Protein AF-A0A4R1G753-F1 (afdb_monomer)

Secondary structure (DSSP, 8-state):
-EEEEEEE-SSEEEEEEEETTEEEEEEEETTTTEEEEEEESS---HHHHHHHHHH-TT--HHHHHHHTEEEEEEEETTEEEEEBS-HHHHHHHHHHHT-

pLDDT: mean 94.96, std 3.46, range [74.38, 98.25]

Sequence (99 aa):
MKVLRKLEDDRYLIVEAEVDNRIFIYLKDKQQKTESLGIPEKRVDLDKMWEKHRTEKDFCLPCELLLLLEQKVITAENSVAELGLTLERLQEFKTILNR

Radius of gyration: 12.67 Å; Cα contacts (8 Å, |Δi|>4): 162; chains: 1; bounding box: 33×27×32 Å

Nearest PDB structures (foldseek):
  3n4x-assembly1_A  TM=4.484E-01  e=4.754E+00  Saccharomyces cerevisiae
  1dc9-assembly1_A  TM=5.215E-01  e=8.817E+00  Rattus norvegicus
  3rzy-assembly1_A  TM=4.807E-01  e=8.335E+00  Homo sapiens

Mean predicted aligned error: 2.79 Å

Structure (mmCIF, N/CA/C/O backbone):
data_AF-A0A4R1G753-F1
#
_entry.id   AF-A0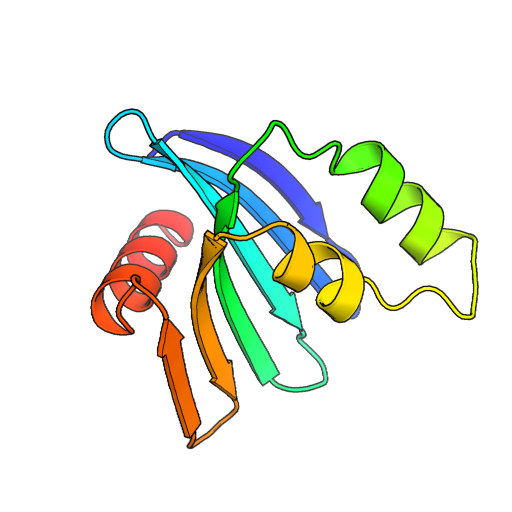A4R1G753-F1
#
loop_
_atom_site.group_PDB
_atom_site.id
_atom_site.type_symbol
_atom_site.label_atom_id
_atom_site.label_alt_id
_atom_site.label_comp_id
_atom_site.label_asym_id
_atom_site.label_entity_id
_atom_site.label_seq_id
_atom_site.pdbx_PDB_ins_code
_atom_site.Cartn_x
_atom_site.Cartn_y
_atom_site.Cartn_z
_atom_site.occupancy
_atom_site.B_iso_or_equiv
_atom_site.auth_seq_id
_atom_site.auth_comp_id
_atom_site.auth_asym_id
_atom_site.auth_atom_id
_atom_site.pdbx_PDB_model_num
ATOM 1 N N . MET A 1 1 ? -14.786 -4.399 2.233 1.00 89.00 1 MET A N 1
ATOM 2 C CA . MET A 1 1 ? -13.692 -3.859 1.402 1.00 89.00 1 MET A CA 1
ATOM 3 C C . MET A 1 1 ? -13.911 -4.285 -0.033 1.00 89.00 1 MET A C 1
ATOM 5 O O . MET A 1 1 ? -14.293 -5.428 -0.255 1.00 89.00 1 MET A O 1
ATOM 9 N N . LYS A 1 2 ? -13.645 -3.393 -0.985 1.00 94.69 2 LYS A N 1
ATOM 10 C CA . LYS A 1 2 ? -13.606 -3.703 -2.413 1.00 94.69 2 LYS A CA 1
ATOM 11 C C . LYS A 1 2 ? -12.216 -3.373 -2.942 1.00 94.69 2 LYS A C 1
ATOM 13 O O . LYS A 1 2 ? -11.840 -2.207 -2.958 1.00 94.69 2 LYS A O 1
ATOM 18 N N . VAL A 1 3 ? -11.456 -4.383 -3.363 1.00 96.38 3 VAL A N 1
ATOM 19 C CA . VAL A 1 3 ? -10.173 -4.153 -4.043 1.00 96.38 3 VAL A CA 1
ATOM 20 C C . VAL A 1 3 ? -10.472 -3.584 -5.425 1.00 96.38 3 VAL A C 1
ATOM 22 O O . VAL A 1 3 ? -11.179 -4.206 -6.216 1.00 96.38 3 VAL A O 1
ATOM 25 N N . LEU A 1 4 ? -9.970 -2.383 -5.689 1.00 95.94 4 LEU A N 1
ATOM 26 C CA . LEU A 1 4 ? -10.124 -1.697 -6.969 1.00 95.94 4 LEU A CA 1
ATOM 27 C C . LEU A 1 4 ? -8.961 -2.034 -7.896 1.00 95.94 4 LEU A C 1
ATOM 29 O O . LEU A 1 4 ? -9.158 -2.238 -9.093 1.00 95.94 4 LEU A O 1
ATOM 33 N N . ARG A 1 5 ? -7.755 -2.140 -7.328 1.00 96.12 5 ARG A N 1
ATOM 34 C CA . ARG A 1 5 ? -6.540 -2.436 -8.078 1.00 96.12 5 ARG A CA 1
ATOM 35 C C . ARG A 1 5 ? -5.500 -3.132 -7.212 1.00 96.12 5 ARG A C 1
ATOM 37 O O . ARG A 1 5 ? -5.371 -2.853 -6.024 1.00 96.12 5 ARG A O 1
ATOM 44 N N . LYS A 1 6 ? -4.742 -4.029 -7.840 1.00 97.25 6 LYS A N 1
ATOM 45 C CA . LYS A 1 6 ? -3.592 -4.714 -7.254 1.00 97.25 6 LYS A CA 1
ATOM 46 C C . LYS A 1 6 ? -2.465 -4.759 -8.281 1.00 97.25 6 LYS A C 1
ATOM 48 O O . LYS A 1 6 ? -2.685 -5.218 -9.399 1.00 97.25 6 LYS A O 1
ATOM 53 N N . LEU A 1 7 ? -1.289 -4.277 -7.900 1.00 97.38 7 LEU A N 1
ATOM 54 C CA . LEU A 1 7 ? -0.073 -4.270 -8.713 1.00 97.38 7 LEU A CA 1
ATOM 55 C C . LEU A 1 7 ? 1.040 -4.922 -7.900 1.00 97.38 7 LEU A C 1
ATOM 57 O O . LEU A 1 7 ? 1.170 -4.653 -6.707 1.00 97.38 7 LEU A O 1
ATOM 61 N N . GLU A 1 8 ? 1.802 -5.819 -8.513 1.00 97.69 8 GLU A N 1
ATOM 62 C CA . GLU A 1 8 ? 2.772 -6.634 -7.790 1.00 97.69 8 GLU A CA 1
ATOM 63 C C . GLU A 1 8 ? 3.959 -7.005 -8.684 1.00 97.69 8 GLU A C 1
ATOM 65 O O . GLU A 1 8 ? 3.777 -7.356 -9.850 1.00 97.69 8 GLU A O 1
ATOM 70 N N . ASP A 1 9 ? 5.164 -6.926 -8.124 1.00 96.38 9 ASP A N 1
ATOM 71 C CA . ASP A 1 9 ? 6.397 -7.479 -8.687 1.00 96.38 9 ASP A CA 1
ATOM 72 C C . ASP A 1 9 ? 7.211 -8.194 -7.586 1.00 96.38 9 ASP A C 1
ATOM 74 O O . ASP A 1 9 ? 6.701 -8.472 -6.491 1.00 96.38 9 ASP A O 1
ATOM 78 N N . ASP A 1 10 ? 8.475 -8.514 -7.863 1.00 95.56 10 ASP A N 1
ATOM 79 C CA . ASP A 1 10 ? 9.358 -9.215 -6.924 1.00 95.56 10 ASP A CA 1
ATOM 80 C C . ASP A 1 10 ? 9.636 -8.422 -5.636 1.00 95.56 10 ASP A C 1
ATOM 82 O O . ASP A 1 10 ? 9.933 -9.014 -4.594 1.00 95.56 10 ASP A O 1
ATOM 86 N N . ARG A 1 11 ? 9.522 -7.089 -5.671 1.00 95.81 11 ARG A N 1
ATOM 87 C CA . ARG A 1 11 ? 9.829 -6.203 -4.545 1.00 95.81 11 ARG A CA 1
ATOM 88 C C . ARG A 1 11 ? 8.585 -5.584 -3.924 1.00 95.81 11 ARG A C 1
ATOM 90 O O . ARG A 1 11 ? 8.475 -5.578 -2.702 1.00 95.81 11 ARG A O 1
ATOM 97 N N . TYR A 1 12 ? 7.660 -5.068 -4.717 1.00 97.69 12 TYR A N 1
ATOM 98 C CA . TYR A 1 12 ? 6.537 -4.270 -4.251 1.00 97.69 12 TYR A CA 1
ATOM 99 C C . TYR A 1 12 ? 5.195 -4.961 -4.465 1.00 97.69 12 TYR A C 1
ATOM 101 O O . TYR A 1 12 ? 4.971 -5.675 -5.440 1.00 97.69 12 TYR A O 1
ATOM 109 N N . LEU A 1 13 ? 4.278 -4.701 -3.539 1.00 97.44 13 LEU A N 1
ATOM 110 C CA . LEU A 1 13 ? 2.848 -4.937 -3.692 1.00 97.44 13 LEU A CA 1
ATOM 111 C C . LEU A 1 13 ? 2.124 -3.624 -3.392 1.00 97.44 13 LEU A C 1
ATOM 113 O O . LEU A 1 13 ? 2.285 -3.080 -2.302 1.00 97.44 13 LEU A O 1
ATOM 117 N N . ILE A 1 14 ? 1.313 -3.151 -4.335 1.00 97.88 14 ILE A N 1
ATOM 118 C CA . ILE A 1 14 ? 0.399 -2.022 -4.163 1.00 97.88 14 ILE A CA 1
ATOM 119 C C . ILE A 1 14 ? -1.033 -2.527 -4.269 1.00 97.88 14 ILE A C 1
ATOM 121 O O . ILE A 1 14 ? -1.377 -3.263 -5.195 1.00 97.88 14 ILE A O 1
ATOM 125 N N . VAL A 1 15 ? -1.881 -2.096 -3.342 1.00 97.69 15 VAL A N 1
ATOM 126 C CA . VAL A 1 15 ? -3.320 -2.345 -3.378 1.00 97.69 15 VAL A CA 1
ATOM 127 C C . VAL A 1 15 ? -4.062 -1.032 -3.200 1.00 97.69 1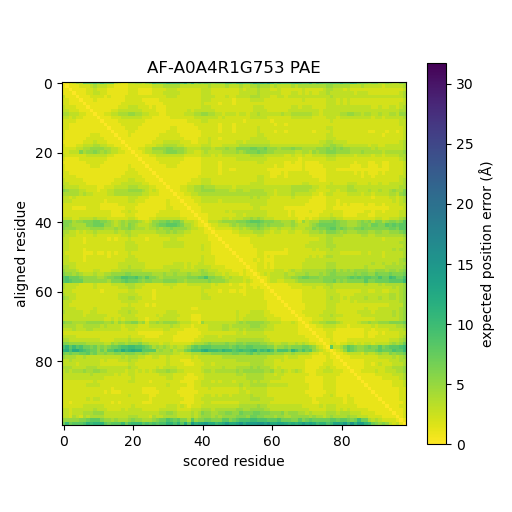5 VAL A C 1
ATOM 129 O O . VAL A 1 15 ? -3.873 -0.339 -2.207 1.00 97.69 15 VAL A O 1
ATOM 132 N N . GLU A 1 16 ? -4.943 -0.727 -4.143 1.00 97.62 16 GLU A N 1
ATOM 133 C CA . GLU A 1 16 ? -5.982 0.283 -3.979 1.00 97.62 16 GL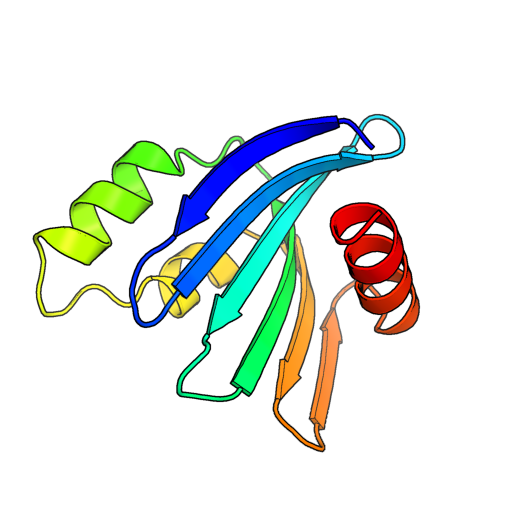U A CA 1
ATOM 134 C C . GLU A 1 16 ? -7.277 -0.425 -3.603 1.00 97.62 16 GLU A C 1
ATOM 136 O O . GLU A 1 16 ? -7.732 -1.334 -4.309 1.00 97.62 16 GLU A O 1
ATOM 141 N N . ALA A 1 17 ? -7.882 -0.021 -2.494 1.00 97.00 17 ALA A N 1
ATOM 142 C CA . ALA A 1 17 ? -9.140 -0.594 -2.057 1.00 97.00 17 ALA A CA 1
ATOM 143 C C . ALA A 1 17 ? -10.060 0.457 -1.447 1.00 97.00 17 ALA A C 1
ATOM 145 O O . ALA A 1 17 ? -9.625 1.393 -0.782 1.00 97.00 17 ALA A O 1
ATOM 146 N N . GLU A 1 18 ? -11.354 0.249 -1.638 1.00 96.00 18 GLU A N 1
ATOM 147 C CA . GLU A 1 18 ? -12.396 1.022 -0.987 1.00 96.00 18 GLU A CA 1
ATOM 148 C C . GLU A 1 18 ? -12.839 0.318 0.303 1.00 96.00 18 GLU A C 1
ATOM 150 O O . GLU A 1 18 ? -13.240 -0.857 0.299 1.00 96.00 18 GLU A O 1
ATOM 155 N N . VAL A 1 19 ? -12.758 1.038 1.421 1.00 94.06 19 VAL A N 1
ATOM 156 C CA . VAL A 1 19 ? -13.204 0.597 2.748 1.00 94.06 19 VAL A CA 1
ATOM 157 C C . VAL A 1 19 ? -13.966 1.753 3.383 1.00 94.06 19 VAL A C 1
ATOM 159 O O . VAL A 1 19 ? -13.449 2.863 3.441 1.00 94.06 19 VAL A O 1
ATOM 162 N N . ASP A 1 20 ? -15.196 1.511 3.835 1.00 91.56 20 ASP A N 1
ATOM 163 C CA . ASP A 1 20 ? -16.043 2.523 4.488 1.00 91.56 20 ASP A CA 1
ATOM 164 C C . ASP A 1 20 ? -16.200 3.817 3.658 1.00 91.56 20 ASP A C 1
ATOM 166 O O . ASP A 1 20 ? -16.059 4.926 4.172 1.00 91.56 20 ASP A O 1
ATOM 170 N N . ASN A 1 21 ? -16.452 3.671 2.348 1.00 92.06 21 ASN A N 1
ATOM 171 C CA . ASN A 1 21 ? -16.549 4.759 1.361 1.00 92.06 21 ASN A CA 1
ATOM 172 C C . ASN A 1 21 ? -15.294 5.650 1.265 1.00 92.06 21 ASN A C 1
ATOM 174 O O . ASN A 1 21 ? -15.371 6.799 0.825 1.00 92.06 21 ASN A O 1
ATOM 178 N N . ARG A 1 22 ? -14.128 5.146 1.683 1.00 93.75 22 ARG A N 1
ATOM 179 C CA . ARG A 1 22 ? -12.834 5.825 1.550 1.00 93.75 22 ARG A CA 1
ATOM 180 C C . ARG A 1 22 ? -11.875 4.979 0.730 1.00 93.75 22 ARG A C 1
ATOM 182 O O . ARG A 1 22 ? -11.829 3.758 0.879 1.00 93.75 22 ARG A O 1
ATOM 189 N N . ILE A 1 23 ? -11.088 5.646 -0.111 1.00 96.38 23 ILE A N 1
ATOM 190 C CA . ILE A 1 23 ? -9.994 5.010 -0.840 1.00 96.38 23 ILE A CA 1
ATOM 191 C C . ILE A 1 23 ? -8.786 4.894 0.079 1.00 96.38 23 ILE A C 1
ATOM 193 O O . ILE A 1 23 ? -8.331 5.877 0.660 1.00 96.38 23 ILE A O 1
ATOM 197 N N . PHE A 1 24 ? -8.268 3.679 0.171 1.00 97.44 24 PHE A N 1
ATOM 198 C CA . PHE A 1 24 ? -7.021 3.361 0.832 1.00 97.44 24 PHE A CA 1
ATOM 199 C C . PHE A 1 24 ? -6.018 2.853 -0.192 1.00 97.44 24 PHE A C 1
ATOM 201 O O . PHE A 1 24 ? -6.356 2.060 -1.075 1.00 97.44 24 PHE A O 1
ATOM 208 N N . ILE A 1 25 ? -4.772 3.277 -0.024 1.00 98.00 25 ILE A N 1
ATOM 209 C CA . ILE A 1 25 ? -3.629 2.753 -0.754 1.00 98.00 25 ILE A CA 1
ATOM 210 C C . ILE A 1 25 ? -2.726 2.051 0.249 1.00 98.00 25 ILE A C 1
ATOM 212 O O . ILE A 1 25 ? -2.219 2.656 1.194 1.00 98.00 25 ILE A O 1
ATOM 216 N N . TYR A 1 26 ? -2.539 0.759 0.029 1.00 98.12 26 TYR A N 1
ATOM 217 C CA . TYR A 1 26 ? -1.599 -0.074 0.752 1.00 98.12 26 TYR A CA 1
ATOM 218 C C . TYR A 1 26 ? -0.375 -0.335 -0.122 1.00 98.12 26 TYR A C 1
ATOM 220 O O . TYR A 1 26 ? -0.511 -0.673 -1.297 1.00 98.12 26 TYR A O 1
ATOM 228 N N . LEU A 1 27 ? 0.811 -0.203 0.462 1.00 98.06 27 LEU A N 1
ATOM 229 C CA . LEU A 1 27 ? 2.092 -0.523 -0.158 1.00 98.06 27 LEU A CA 1
ATOM 230 C C . LEU A 1 27 ? 2.873 -1.447 0.775 1.00 98.06 27 LEU A C 1
ATOM 232 O O . LEU A 1 27 ? 2.975 -1.185 1.971 1.00 98.06 27 LEU A O 1
ATOM 236 N N . LYS A 1 28 ? 3.474 -2.491 0.211 1.00 97.56 28 LYS A N 1
ATOM 237 C CA . LYS A 1 28 ? 4.417 -3.379 0.890 1.00 97.56 28 LYS A CA 1
ATOM 238 C C . LYS A 1 28 ? 5.716 -3.465 0.101 1.00 97.56 28 LYS A C 1
ATOM 240 O O . LYS A 1 28 ? 5.686 -3.869 -1.059 1.00 97.56 28 LYS A O 1
ATOM 245 N N . ASP A 1 29 ? 6.840 -3.147 0.740 1.00 96.75 29 ASP A N 1
ATOM 246 C CA . ASP A 1 29 ? 8.184 -3.484 0.258 1.00 96.75 29 ASP A CA 1
ATOM 247 C C . ASP A 1 29 ? 8.593 -4.829 0.876 1.00 96.75 29 ASP A C 1
ATOM 249 O O . ASP A 1 29 ? 8.869 -4.945 2.073 1.00 96.75 29 ASP A O 1
ATOM 253 N N . LYS A 1 30 ? 8.604 -5.876 0.049 1.00 95.69 30 LYS A N 1
ATOM 254 C CA . LYS A 1 30 ? 8.939 -7.251 0.435 1.00 95.69 30 LYS A CA 1
ATOM 255 C C . LYS A 1 30 ? 10.410 -7.396 0.827 1.00 95.69 30 LYS A C 1
ATOM 257 O O . LYS A 1 30 ? 10.719 -8.250 1.654 1.00 95.69 30 LYS A O 1
ATOM 262 N N . GLN A 1 31 ? 11.301 -6.585 0.253 1.00 94.81 31 GLN A N 1
ATOM 263 C CA . GLN A 1 31 ? 12.739 -6.661 0.512 1.00 94.81 31 GLN A CA 1
ATOM 264 C C . GLN A 1 31 ? 13.114 -5.918 1.793 1.00 94.81 31 GLN A C 1
ATOM 266 O O . GLN A 1 31 ? 13.860 -6.448 2.612 1.00 94.81 31 GLN A O 1
ATOM 271 N N . GLN A 1 32 ? 12.567 -4.717 1.990 1.00 92.88 32 GLN A N 1
ATOM 272 C CA . GLN A 1 32 ? 12.837 -3.911 3.187 1.00 92.88 32 GLN A CA 1
ATOM 273 C C . GLN A 1 32 ? 11.915 -4.242 4.367 1.00 92.88 32 GLN A C 1
ATOM 275 O O . GLN A 1 32 ? 12.086 -3.687 5.448 1.00 92.88 32 GLN A O 1
ATOM 280 N N . LYS A 1 33 ? 10.943 -5.145 4.169 1.00 94.62 33 LYS A N 1
ATOM 281 C CA . LYS A 1 33 ? 9.917 -5.514 5.157 1.00 94.62 33 LYS A CA 1
ATOM 282 C C . LYS A 1 33 ? 9.195 -4.290 5.726 1.00 94.62 33 LYS A C 1
ATOM 284 O O . LYS A 1 33 ? 8.918 -4.216 6.925 1.00 94.62 33 LYS A O 1
ATOM 289 N N . THR A 1 34 ? 8.901 -3.332 4.853 1.00 96.25 34 THR A N 1
ATOM 290 C CA . THR A 1 34 ? 8.120 -2.153 5.209 1.00 96.25 34 THR A CA 1
ATOM 291 C C . THR A 1 34 ? 6.722 -2.260 4.632 1.00 96.25 34 THR A C 1
ATOM 293 O O . THR A 1 34 ? 6.493 -2.855 3.576 1.00 96.25 34 THR A O 1
ATOM 296 N N . GLU A 1 35 ? 5.767 -1.696 5.355 1.00 97.12 35 GLU A N 1
ATOM 297 C CA . GLU A 1 35 ? 4.381 -1.611 4.923 1.00 97.12 35 GLU A CA 1
ATOM 298 C C . GLU A 1 35 ? 3.859 -0.216 5.228 1.00 97.12 35 GLU A C 1
ATOM 300 O O . GLU A 1 35 ? 4.238 0.401 6.222 1.00 97.12 35 GLU A O 1
ATOM 305 N N . SER A 1 36 ? 2.970 0.279 4.383 1.00 97.75 36 SER A N 1
ATOM 306 C CA . SER A 1 36 ? 2.244 1.507 4.649 1.00 97.75 36 SER A CA 1
ATOM 307 C C . SER A 1 36 ? 0.808 1.388 4.194 1.00 97.75 36 SER A C 1
ATOM 309 O O . SER A 1 36 ? 0.526 0.782 3.162 1.00 97.75 36 SER A O 1
ATOM 311 N N . LEU A 1 37 ? -0.084 2.023 4.938 1.00 98.25 37 LEU A N 1
ATOM 312 C CA . LEU A 1 37 ? -1.460 2.260 4.535 1.00 98.25 37 LEU A CA 1
A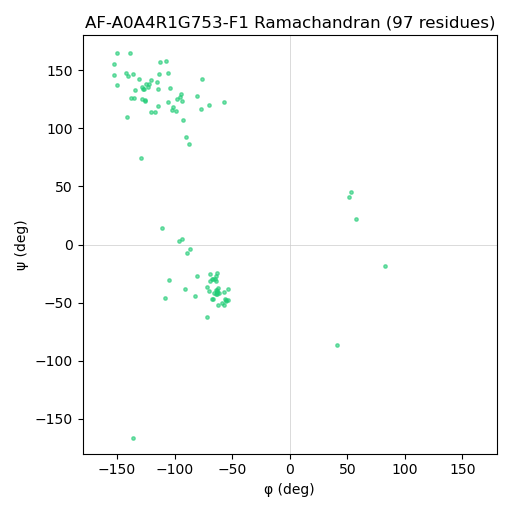TOM 313 C C . LEU A 1 37 ? -1.691 3.761 4.584 1.00 98.25 37 LEU A C 1
ATOM 315 O O . LEU A 1 37 ? -1.303 4.398 5.562 1.00 98.25 37 LEU A O 1
ATOM 319 N N . GLY A 1 38 ? -2.332 4.323 3.569 1.00 97.69 38 GLY A N 1
ATOM 320 C CA . GLY A 1 38 ? -2.707 5.727 3.594 1.00 97.69 38 GLY A CA 1
ATOM 321 C C . GLY A 1 38 ? -3.955 6.047 2.798 1.00 97.69 38 GLY A C 1
ATOM 322 O O . GLY A 1 38 ? -4.422 5.249 1.985 1.00 97.69 38 GLY A O 1
ATOM 323 N N . ILE A 1 39 ? -4.489 7.232 3.063 1.00 97.00 39 ILE A N 1
ATOM 324 C CA . ILE A 1 39 ? -5.598 7.835 2.333 1.00 97.00 39 ILE A CA 1
ATOM 325 C C . ILE A 1 39 ? -5.005 8.948 1.466 1.00 97.00 39 ILE A C 1
ATOM 327 O O . ILE A 1 39 ? -4.341 9.845 2.002 1.00 97.00 39 ILE A O 1
ATOM 331 N N . PRO A 1 40 ? -5.196 8.898 0.141 1.00 95.75 40 PRO A N 1
ATOM 332 C CA . PRO A 1 40 ? -4.693 9.940 -0.731 1.00 95.75 40 PRO A CA 1
ATOM 333 C C . PRO A 1 40 ? -5.568 11.198 -0.646 1.00 95.75 40 PRO A C 1
ATOM 335 O O . PRO A 1 40 ? -6.793 11.106 -0.579 1.00 95.75 40 PRO A O 1
ATOM 338 N N . GLU A 1 41 ? -4.947 12.379 -0.695 1.00 88.06 41 GLU A N 1
ATOM 339 C CA . GLU A 1 41 ? -5.670 13.667 -0.707 1.00 88.06 41 GLU A CA 1
ATOM 340 C C . GLU A 1 41 ? -6.425 13.875 -2.035 1.00 88.06 41 GLU A C 1
ATOM 342 O O . GLU A 1 41 ? -7.472 14.519 -2.112 1.00 88.06 41 GLU A O 1
ATOM 347 N N . LYS A 1 42 ? -5.869 13.326 -3.119 1.00 89.31 42 LYS A N 1
ATOM 348 C CA . LYS A 1 42 ? -6.360 13.456 -4.495 1.00 89.31 42 LYS A CA 1
ATOM 349 C C . LYS A 1 42 ? -6.257 12.115 -5.198 1.00 89.31 42 LYS A C 1
ATOM 351 O O . LYS A 1 42 ? -5.548 11.221 -4.754 1.00 89.31 42 LYS A O 1
ATOM 356 N N . 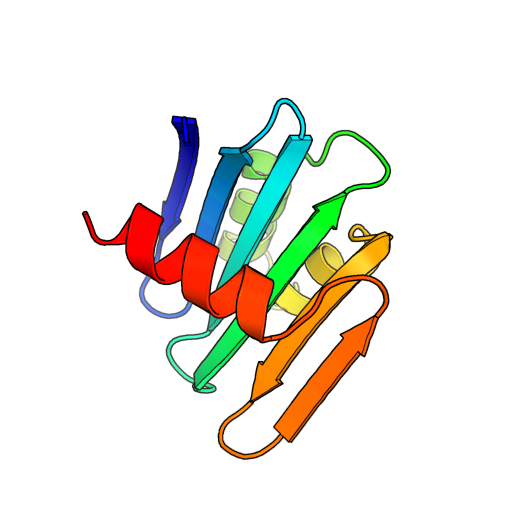ARG A 1 43 ? -6.933 11.973 -6.337 1.00 88.31 43 ARG A N 1
ATOM 357 C CA . ARG A 1 43 ? -6.836 10.753 -7.143 1.00 88.31 43 ARG A CA 1
ATOM 358 C C . ARG A 1 43 ? -5.375 10.480 -7.523 1.00 88.31 43 ARG A C 1
ATOM 360 O O . ARG A 1 43 ? -4.745 11.312 -8.172 1.00 88.31 43 ARG A O 1
ATOM 367 N N . VAL A 1 44 ? -4.875 9.306 -7.147 1.00 92.50 44 VAL A N 1
ATOM 368 C CA . VAL A 1 44 ? -3.537 8.826 -7.507 1.00 92.50 44 VAL A CA 1
ATOM 369 C C . VAL A 1 44 ? -3.648 7.954 -8.751 1.00 92.50 44 VAL A C 1
ATOM 371 O O . VAL A 1 44 ? -4.471 7.044 -8.812 1.00 92.50 44 VAL A O 1
ATOM 374 N N . ASP A 1 45 ? -2.822 8.229 -9.756 1.00 94.69 45 ASP A N 1
ATOM 375 C CA . ASP A 1 45 ? -2.704 7.375 -10.937 1.00 94.69 45 ASP A CA 1
ATOM 376 C C . ASP A 1 45 ? -1.661 6.281 -10.681 1.00 94.69 45 ASP A C 1
ATOM 378 O O . ASP A 1 45 ? -0.472 6.436 -10.973 1.00 94.69 45 ASP A O 1
ATOM 382 N N . LEU A 1 46 ? -2.116 5.181 -10.077 1.00 95.81 46 LEU A N 1
ATOM 383 C CA . LEU A 1 46 ? -1.242 4.061 -9.734 1.00 95.81 46 LEU A CA 1
ATOM 384 C C . LEU A 1 46 ? -0.651 3.365 -10.961 1.00 95.81 46 LEU A C 1
ATOM 386 O O . LEU A 1 46 ? 0.462 2.860 -10.858 1.00 95.81 46 LEU A O 1
ATOM 390 N N . ASP A 1 47 ? -1.338 3.361 -12.108 1.00 95.25 47 ASP A N 1
ATOM 391 C CA . ASP A 1 47 ? -0.795 2.752 -13.329 1.00 95.25 47 ASP A CA 1
ATOM 392 C C . ASP A 1 47 ? 0.414 3.543 -13.811 1.00 95.25 47 ASP A C 1
ATOM 394 O O . ASP A 1 47 ? 1.469 2.967 -14.070 1.00 95.25 47 ASP A O 1
ATOM 398 N N . LYS A 1 48 ? 0.290 4.873 -13.852 1.00 95.44 48 LYS A N 1
ATOM 399 C CA . LYS A 1 48 ? 1.392 5.748 -14.245 1.00 95.44 48 LYS A CA 1
ATOM 400 C C . LYS A 1 48 ? 2.571 5.653 -13.279 1.00 95.44 48 LYS A C 1
ATOM 402 O O . LYS A 1 48 ? 3.717 5.607 -13.717 1.00 95.44 48 LYS A O 1
ATOM 407 N N . MET A 1 49 ? 2.317 5.621 -11.969 1.00 95.50 49 MET A N 1
ATOM 408 C CA . MET A 1 49 ? 3.390 5.448 -10.977 1.00 95.50 49 MET A CA 1
ATOM 409 C C . MET A 1 49 ? 4.080 4.089 -11.115 1.00 95.50 49 MET A C 1
ATOM 411 O O . MET A 1 49 ? 5.300 3.996 -10.990 1.00 95.50 49 MET A O 1
ATOM 415 N N . TRP A 1 50 ? 3.306 3.044 -11.397 1.00 96.81 50 TRP A N 1
ATOM 416 C CA . TRP A 1 50 ? 3.823 1.696 -11.584 1.00 96.81 50 TRP A CA 1
ATOM 417 C C . TRP A 1 50 ? 4.627 1.546 -12.872 1.00 96.81 50 TRP A C 1
ATOM 419 O O . TRP A 1 50 ? 5.671 0.900 -12.875 1.00 96.81 50 TRP A O 1
ATOM 429 N N . GLU A 1 51 ? 4.176 2.165 -13.961 1.00 96.94 51 GLU A N 1
ATOM 430 C CA . GLU A 1 51 ? 4.923 2.222 -15.214 1.00 96.94 51 GLU A CA 1
ATOM 431 C C . GLU A 1 51 ? 6.282 2.890 -14.996 1.00 96.94 51 GLU A C 1
ATOM 433 O O . GLU A 1 51 ? 7.304 2.275 -15.297 1.00 96.94 51 GLU A O 1
ATOM 438 N N . LYS A 1 52 ? 6.303 4.073 -14.364 1.00 96.44 52 LYS A N 1
ATOM 439 C CA . LYS A 1 52 ? 7.548 4.777 -14.024 1.00 96.44 52 LYS A CA 1
ATOM 440 C C . LYS A 1 52 ? 8.498 3.919 -13.202 1.00 96.44 52 LYS A C 1
ATOM 442 O O . LYS A 1 52 ? 9.658 3.796 -13.569 1.00 96.44 52 LYS A O 1
ATOM 447 N N . HIS A 1 53 ? 8.001 3.278 -12.144 1.00 95.25 53 HIS A N 1
ATOM 448 C CA . HIS A 1 53 ? 8.777 2.336 -11.325 1.00 95.25 53 HIS A CA 1
ATOM 449 C C . HIS A 1 53 ? 9.441 1.228 -12.154 1.00 95.25 53 HIS A C 1
ATOM 451 O O . HIS A 1 53 ? 10.578 0.848 -11.894 1.00 95.25 53 HIS A O 1
ATOM 457 N N . ARG A 1 54 ? 8.761 0.723 -13.187 1.00 94.69 54 ARG A N 1
ATOM 458 C CA . ARG A 1 54 ? 9.297 -0.347 -14.039 1.00 94.69 54 ARG A CA 1
ATOM 459 C C . ARG A 1 54 ? 10.281 0.139 -15.100 1.00 94.69 54 ARG A C 1
ATOM 461 O O . ARG A 1 54 ? 11.104 -0.657 -15.550 1.00 94.69 54 ARG A O 1
ATOM 468 N N . THR A 1 55 ? 10.175 1.389 -15.545 1.00 96.19 55 THR A N 1
ATOM 469 C CA . THR A 1 55 ? 10.961 1.914 -16.674 1.00 96.19 55 THR A CA 1
ATOM 470 C C . THR A 1 55 ? 12.100 2.841 -16.258 1.00 96.19 55 THR A C 1
ATOM 472 O O . THR A 1 55 ? 13.121 2.899 -16.941 1.00 96.19 55 THR A O 1
ATOM 475 N N . GLU A 1 56 ? 11.947 3.574 -15.157 1.00 95.38 56 GLU A N 1
ATOM 476 C CA . GLU A 1 56 ? 12.887 4.587 -14.677 1.00 95.38 56 GLU A CA 1
ATOM 477 C C . GLU A 1 56 ? 13.714 4.031 -13.508 1.00 95.38 56 GLU A C 1
ATOM 479 O O . GLU A 1 56 ? 13.189 3.747 -12.435 1.00 95.38 56 GLU A O 1
ATOM 484 N N . LYS A 1 57 ? 15.033 3.893 -13.693 1.00 89.44 57 LYS A N 1
ATOM 485 C CA . LYS A 1 57 ? 15.926 3.279 -12.688 1.00 89.44 57 LYS A CA 1
ATOM 486 C C . LYS A 1 57 ? 16.013 4.053 -11.371 1.00 89.44 57 LYS A C 1
ATOM 488 O O . LYS A 1 57 ? 16.216 3.439 -10.329 1.00 89.44 57 LYS A O 1
ATOM 493 N N . ASP A 1 58 ? 15.870 5.374 -11.434 1.00 92.75 58 ASP A N 1
ATOM 494 C CA . ASP A 1 58 ? 16.030 6.268 -10.283 1.00 92.75 58 ASP A CA 1
ATOM 495 C C . ASP A 1 58 ? 14.689 6.615 -9.612 1.00 92.75 58 ASP A C 1
ATOM 497 O O . ASP A 1 58 ? 14.642 7.402 -8.667 1.00 92.75 58 ASP A O 1
ATOM 501 N N . PHE A 1 59 ? 13.580 6.037 -10.083 1.00 94.06 59 PHE A N 1
ATOM 502 C CA . PHE A 1 59 ? 12.260 6.312 -9.531 1.00 94.06 59 PHE A CA 1
ATOM 503 C C . PHE A 1 59 ? 12.049 5.573 -8.203 1.00 94.06 59 PHE A C 1
ATOM 505 O O . PHE A 1 59 ? 12.000 4.344 -8.147 1.00 94.06 59 PHE A O 1
ATOM 512 N N . CYS A 1 60 ? 11.868 6.325 -7.115 1.00 94.00 60 CYS A N 1
ATOM 513 C CA . CYS A 1 60 ? 11.532 5.760 -5.810 1.00 94.00 60 CYS A CA 1
ATOM 514 C C . CYS A 1 60 ? 10.010 5.669 -5.628 1.00 94.00 60 CYS A C 1
ATOM 516 O O . CYS A 1 60 ? 9.377 6.594 -5.115 1.00 94.00 60 CYS A O 1
ATOM 518 N N . LEU A 1 61 ? 9.428 4.521 -5.978 1.00 95.06 61 LEU A N 1
ATOM 519 C CA . LEU A 1 61 ? 7.990 4.275 -5.840 1.00 95.06 61 LEU A CA 1
ATOM 520 C C . LEU A 1 61 ? 7.439 4.538 -4.421 1.00 95.06 61 LEU A C 1
ATOM 522 O O . LEU A 1 61 ? 6.443 5.257 -4.316 1.00 95.06 61 LEU A O 1
ATOM 526 N N . PRO A 1 62 ? 8.058 4.046 -3.325 1.00 94.88 62 PRO A N 1
ATOM 527 C CA . PRO A 1 62 ? 7.586 4.366 -1.979 1.00 94.88 62 PRO A CA 1
ATOM 528 C C . PRO A 1 62 ? 7.639 5.861 -1.665 1.00 94.88 62 PRO A C 1
ATOM 530 O O . PRO A 1 62 ? 6.702 6.385 -1.074 1.00 94.88 62 PRO A O 1
ATOM 533 N N . CYS A 1 63 ? 8.709 6.552 -2.069 1.00 93.75 63 CYS A N 1
ATOM 534 C CA . CYS A 1 63 ? 8.898 7.970 -1.777 1.00 93.75 63 CYS A CA 1
ATOM 535 C C . CYS A 1 63 ? 7.783 8.805 -2.414 1.00 93.75 63 CYS A C 1
ATOM 537 O O . CYS A 1 63 ? 7.097 9.555 -1.725 1.00 93.75 63 CYS A O 1
ATOM 539 N N . GLU A 1 64 ? 7.567 8.615 -3.716 1.00 95.00 64 GLU A N 1
ATOM 540 C CA . GLU A 1 64 ? 6.547 9.337 -4.477 1.00 95.00 64 GLU A CA 1
ATOM 541 C C . GLU A 1 64 ? 5.142 9.026 -3.960 1.00 95.00 64 GLU A C 1
ATOM 543 O O . GLU A 1 64 ? 4.316 9.925 -3.819 1.00 95.00 64 GLU A O 1
ATOM 548 N N . LEU A 1 65 ? 4.864 7.762 -3.621 1.00 94.94 65 LEU A N 1
ATOM 549 C CA . LEU A 1 65 ? 3.543 7.374 -3.139 1.00 94.94 65 LEU A CA 1
ATOM 550 C C . LEU A 1 65 ? 3.243 7.978 -1.769 1.00 94.94 65 LEU A C 1
ATOM 552 O O . LEU A 1 65 ? 2.180 8.560 -1.584 1.00 94.94 65 LEU A O 1
ATOM 556 N N . LEU A 1 66 ? 4.179 7.889 -0.822 1.00 94.19 66 LEU A N 1
ATOM 557 C CA . LEU A 1 66 ? 3.989 8.380 0.546 1.00 94.19 66 LEU A CA 1
ATOM 558 C C . LEU A 1 66 ? 3.788 9.901 0.621 1.00 94.19 66 LEU A C 1
ATOM 560 O O . LEU A 1 66 ? 3.129 10.370 1.553 1.00 94.19 66 LEU A O 1
ATOM 564 N N . LEU A 1 67 ? 4.321 10.657 -0.345 1.00 93.94 67 LEU A N 1
ATOM 565 C CA . LEU A 1 67 ? 4.101 12.102 -0.473 1.00 93.94 67 LEU A CA 1
ATOM 566 C C . LEU A 1 67 ? 2.665 12.454 -0.885 1.00 93.94 67 LEU A C 1
ATOM 568 O O . LEU A 1 67 ? 2.195 13.541 -0.564 1.00 93.94 67 LEU A O 1
ATOM 572 N N . LEU A 1 68 ? 1.961 11.544 -1.563 1.00 94.88 68 LEU A N 1
ATOM 573 C CA . LEU A 1 68 ? 0.577 11.739 -2.012 1.00 94.88 68 LEU A CA 1
ATOM 574 C C . LEU A 1 68 ? -0.467 11.298 -0.972 1.00 94.88 68 LEU A C 1
ATOM 576 O O . LEU A 1 68 ? -1.666 11.508 -1.172 1.00 94.88 68 LEU A O 1
ATOM 580 N N . LEU A 1 69 ? -0.029 10.673 0.125 1.00 95.00 69 LEU A N 1
ATOM 581 C CA . LEU A 1 69 ? -0.889 10.199 1.209 1.00 95.00 69 LEU A CA 1
ATOM 582 C C . LEU A 1 69 ? -0.879 11.216 2.351 1.00 95.00 69 LEU A C 1
ATOM 584 O O . LEU A 1 69 ? 0.150 11.413 3.003 1.00 95.00 69 LEU A O 1
ATOM 588 N N . GLU A 1 70 ? -2.030 11.830 2.613 1.00 91.50 70 GLU A N 1
ATOM 589 C CA . GLU A 1 70 ? -2.188 12.818 3.683 1.00 91.50 70 GLU A CA 1
ATOM 590 C C . GLU A 1 70 ? -2.143 12.112 5.041 1.00 91.50 70 GLU A C 1
ATOM 592 O O . GLU A 1 70 ? -1.208 12.297 5.825 1.00 91.50 70 GLU A O 1
ATOM 597 N N . GLN A 1 71 ? -3.107 11.216 5.264 1.00 95.88 71 GLN A N 1
ATOM 598 C CA . GLN A 1 71 ? -3.155 10.357 6.440 1.00 95.88 71 GLN A CA 1
ATOM 599 C C . GLN A 1 71 ? -2.525 9.013 6.107 1.00 95.88 71 GLN A C 1
ATOM 601 O O . GLN A 1 71 ? -2.909 8.369 5.130 1.00 95.88 71 GLN A O 1
ATOM 606 N N . LYS A 1 72 ? -1.562 8.577 6.912 1.00 97.56 72 LYS A N 1
ATOM 607 C CA . LYS A 1 72 ? -0.826 7.338 6.688 1.00 97.56 72 LYS A CA 1
ATOM 608 C C . LYS A 1 72 ? -0.296 6.733 7.975 1.00 97.56 72 LYS A C 1
ATOM 610 O O . LYS A 1 72 ? -0.060 7.419 8.961 1.00 97.56 72 LYS A O 1
ATOM 615 N N . VAL A 1 73 ? -0.081 5.432 7.928 1.00 98.25 73 VAL A N 1
ATOM 616 C CA . VAL A 1 73 ? 0.714 4.685 8.893 1.00 98.25 73 VAL A CA 1
ATOM 617 C C . VAL A 1 73 ? 1.788 3.940 8.123 1.00 98.25 73 VAL A C 1
ATOM 619 O O . VAL A 1 73 ? 1.519 3.407 7.045 1.00 98.25 73 VAL A O 1
ATOM 622 N N . ILE A 1 74 ? 3.005 3.934 8.653 1.00 97.62 74 ILE A N 1
ATOM 623 C CA . ILE A 1 74 ? 4.154 3.244 8.071 1.00 97.62 74 ILE A CA 1
ATOM 624 C C . ILE A 1 74 ? 4.755 2.352 9.151 1.00 97.62 74 ILE A C 1
ATOM 626 O O . ILE A 1 74 ? 4.958 2.792 10.282 1.00 97.62 74 ILE A O 1
ATOM 630 N N . THR A 1 75 ? 5.062 1.110 8.801 1.00 97.31 75 THR A N 1
ATOM 631 C CA . THR A 1 75 ? 5.722 0.145 9.679 1.00 97.31 75 THR A CA 1
ATOM 632 C C . THR A 1 75 ? 7.008 -0.348 9.042 1.00 97.31 75 THR A C 1
ATOM 634 O O . THR A 1 75 ? 7.021 -0.668 7.852 1.00 97.31 75 THR A O 1
ATOM 637 N N . ALA A 1 76 ? 8.063 -0.468 9.840 1.00 95.19 76 ALA A N 1
ATOM 638 C CA . ALA A 1 76 ? 9.340 -1.054 9.454 1.00 95.19 76 ALA A CA 1
ATOM 639 C C . ALA A 1 76 ? 9.881 -1.878 10.628 1.00 95.19 76 ALA A C 1
ATOM 641 O O . ALA A 1 76 ? 10.257 -1.299 11.641 1.00 95.19 76 ALA A O 1
ATOM 642 N N . GLU A 1 77 ? 9.892 -3.208 10.499 1.00 87.00 77 GLU A N 1
ATOM 643 C CA . GLU A 1 77 ? 10.303 -4.186 11.527 1.00 87.00 77 GLU A CA 1
ATOM 644 C C . GLU A 1 77 ? 9.819 -3.871 12.96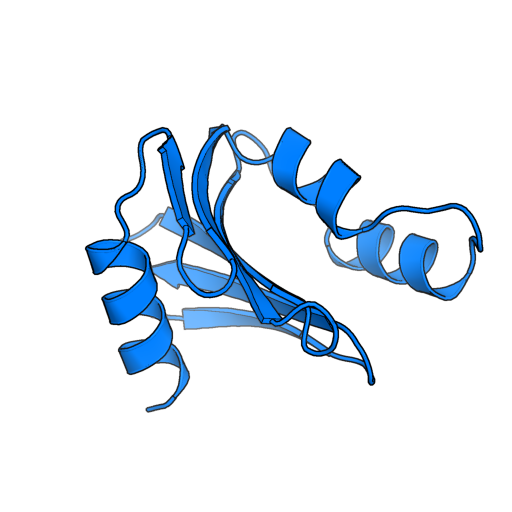3 1.00 87.00 77 GLU A C 1
ATOM 646 O O . GLU A 1 77 ? 8.769 -4.360 13.368 1.00 87.00 77 GLU A O 1
ATOM 651 N N . ASN A 1 78 ? 10.562 -3.057 13.723 1.00 88.38 78 ASN A N 1
ATOM 652 C CA . ASN A 1 78 ? 10.285 -2.697 15.121 1.00 88.38 78 ASN A CA 1
ATOM 653 C C . ASN A 1 78 ? 9.869 -1.226 15.313 1.00 88.38 78 ASN A C 1
ATOM 655 O O . ASN A 1 78 ? 9.936 -0.694 16.419 1.00 88.38 78 ASN A O 1
ATOM 659 N N . SER A 1 79 ? 9.520 -0.522 14.240 1.00 94.25 79 SER A N 1
ATOM 660 C CA . SER A 1 79 ? 9.187 0.902 14.259 1.00 94.25 79 SER A CA 1
ATOM 661 C C . SER A 1 79 ? 7.882 1.173 13.529 1.00 94.25 79 SER A C 1
ATOM 663 O O . SER A 1 79 ? 7.583 0.568 12.498 1.00 94.25 79 SER A O 1
ATOM 665 N N . VAL A 1 80 ? 7.114 2.109 14.079 1.00 97.19 80 VAL A N 1
ATOM 666 C CA . VAL A 1 80 ? 5.825 2.536 13.543 1.00 97.19 80 VAL A CA 1
ATOM 667 C C . VAL A 1 80 ? 5.779 4.056 13.554 1.00 97.19 80 VAL A C 1
ATOM 669 O O . VAL A 1 80 ? 6.116 4.682 14.557 1.00 97.19 80 VAL A O 1
ATOM 672 N N . ALA A 1 81 ? 5.357 4.638 12.438 1.00 96.94 81 ALA A N 1
ATOM 673 C CA . ALA A 1 81 ? 5.049 6.053 12.321 1.00 96.94 81 ALA A CA 1
ATOM 674 C C . ALA A 1 81 ? 3.566 6.206 11.975 1.00 96.94 81 ALA A C 1
ATOM 676 O O . ALA A 1 81 ? 3.133 5.808 10.893 1.00 96.94 81 ALA A O 1
ATOM 677 N N . GLU A 1 82 ? 2.799 6.776 12.901 1.00 97.94 82 GLU A N 1
ATOM 678 C CA . GLU A 1 82 ? 1.372 7.062 12.748 1.00 97.94 82 GLU A CA 1
ATOM 679 C C . GLU A 1 82 ? 1.179 8.547 12.435 1.00 97.94 82 GLU A C 1
ATOM 681 O O . GLU A 1 82 ? 1.557 9.422 13.212 1.00 97.94 82 GLU A O 1
ATOM 686 N N . LEU A 1 83 ? 0.607 8.841 11.271 1.00 96.19 83 LEU A N 1
ATOM 687 C CA . LEU A 1 83 ? 0.349 10.190 10.773 1.00 96.19 83 LEU A CA 1
ATOM 688 C C . LEU A 1 83 ? -1.118 10.267 10.348 1.00 96.19 83 LEU A C 1
ATOM 690 O O . LEU A 1 83 ? -1.440 10.195 9.168 1.00 96.19 83 LEU A O 1
ATOM 694 N N . GLY A 1 84 ? -2.032 10.336 11.313 1.00 96.00 84 GLY A N 1
ATOM 695 C CA . GLY A 1 84 ? -3.481 10.380 11.067 1.00 96.00 84 GLY A CA 1
ATOM 696 C C . GLY A 1 84 ? -4.146 9.017 10.828 1.00 96.00 84 GLY A C 1
ATOM 697 O O . GLY A 1 84 ? -5.348 8.900 11.038 1.00 96.00 84 GLY A O 1
ATOM 698 N N . LEU A 1 85 ? -3.385 7.972 10.478 1.00 97.00 85 LEU A N 1
ATOM 699 C CA . LEU A 1 85 ? -3.830 6.574 10.561 1.00 97.00 85 LEU A CA 1
ATOM 700 C C . LEU A 1 85 ? -3.043 5.814 11.628 1.00 97.00 85 LEU A C 1
ATOM 702 O O . LEU A 1 85 ? -1.911 6.178 11.943 1.00 97.00 85 LEU A O 1
ATOM 706 N N . THR A 1 86 ? -3.638 4.734 12.133 1.00 97.69 86 THR A N 1
ATOM 707 C CA . THR A 1 86 ? -3.087 3.906 13.211 1.00 97.69 86 THR A CA 1
ATOM 708 C C . THR A 1 86 ? -2.586 2.554 12.709 1.00 97.69 86 THR A C 1
ATOM 710 O O . THR A 1 86 ? -3.033 2.036 11.680 1.00 97.69 86 THR A O 1
ATOM 713 N N . LEU A 1 87 ? -1.687 1.938 13.476 1.00 97.31 87 LEU A N 1
ATOM 714 C CA . LEU A 1 87 ? -1.223 0.568 13.274 1.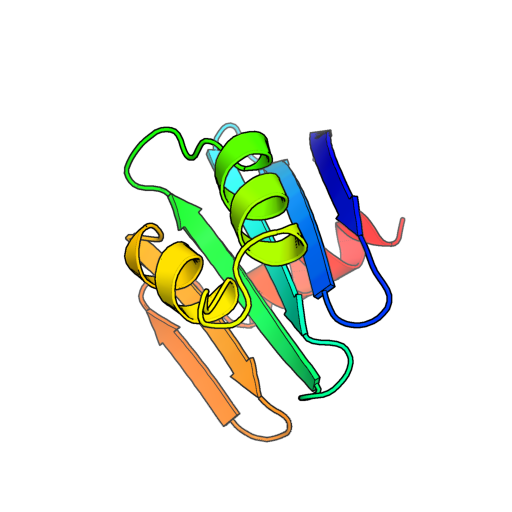00 97.31 87 LEU A CA 1
ATOM 715 C C . LEU A 1 87 ? -2.384 -0.426 13.277 1.00 97.31 87 LEU A C 1
ATOM 717 O O . LEU A 1 87 ? -2.415 -1.334 12.447 1.00 97.31 87 LEU A O 1
ATOM 721 N N . GLU A 1 88 ? -3.342 -0.234 14.182 1.00 97.31 88 GLU A N 1
ATOM 722 C CA . GLU A 1 88 ? -4.561 -1.038 14.262 1.00 97.31 88 GLU A CA 1
ATOM 723 C C . GLU A 1 88 ? -5.297 -1.034 12.918 1.00 97.31 88 GLU A C 1
ATOM 725 O O . GLU A 1 88 ? -5.585 -2.098 12.370 1.00 97.31 88 GLU A O 1
ATOM 730 N N . ARG A 1 89 ? -5.480 0.142 12.301 1.00 96.69 89 ARG A N 1
ATOM 731 C CA . ARG A 1 89 ? -6.147 0.245 10.997 1.00 96.69 89 ARG A CA 1
ATOM 732 C C . ARG A 1 89 ? -5.393 -0.489 9.886 1.00 96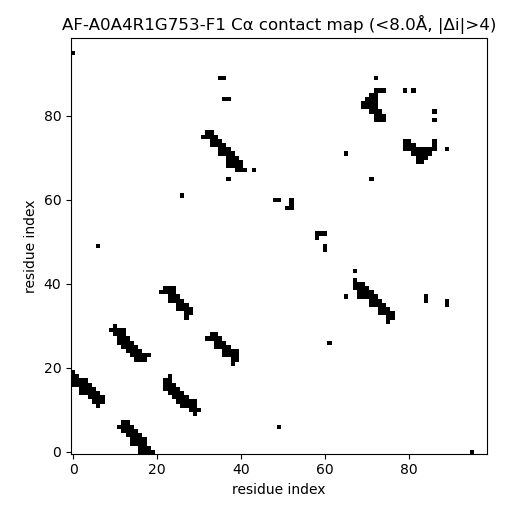.69 89 ARG A C 1
ATOM 734 O O . ARG A 1 89 ? -6.018 -1.104 9.021 1.00 96.69 89 ARG A O 1
ATOM 741 N N . LEU A 1 90 ? -4.060 -0.459 9.898 1.00 97.31 90 LEU A N 1
ATOM 742 C CA . LEU A 1 90 ? -3.242 -1.250 8.971 1.00 97.31 90 LEU A CA 1
ATOM 743 C C . LEU A 1 90 ? -3.425 -2.759 9.196 1.00 97.31 90 LEU A C 1
ATOM 745 O O . LEU A 1 90 ? -3.553 -3.513 8.229 1.00 97.31 90 LEU A O 1
ATOM 749 N N . GLN A 1 91 ? -3.457 -3.213 10.448 1.00 96.56 91 GLN A N 1
ATOM 750 C CA . GLN A 1 91 ? -3.662 -4.625 10.783 1.00 96.56 91 GLN A CA 1
ATOM 751 C C . GLN A 1 91 ? -5.060 -5.116 10.384 1.00 96.56 91 GLN A C 1
ATOM 753 O O . GLN A 1 91 ? -5.185 -6.199 9.802 1.00 96.56 91 GLN A O 1
ATOM 758 N N . GLU A 1 92 ? -6.098 -4.310 10.619 1.00 95.88 92 GLU A N 1
ATOM 759 C CA . GLU A 1 92 ? -7.457 -4.567 10.136 1.00 95.88 92 GLU A CA 1
ATOM 760 C C . GLU A 1 92 ? -7.479 -4.715 8.615 1.00 95.88 92 GLU A C 1
ATOM 762 O O . GLU A 1 92 ? -7.957 -5.724 8.091 1.00 95.88 92 GLU A O 1
ATOM 767 N N . PHE A 1 93 ? -6.905 -3.740 7.900 1.00 96.31 93 PHE A N 1
ATOM 768 C CA . PHE A 1 93 ? -6.857 -3.741 6.441 1.00 96.31 93 PHE A CA 1
ATOM 769 C C . PHE A 1 93 ? -6.19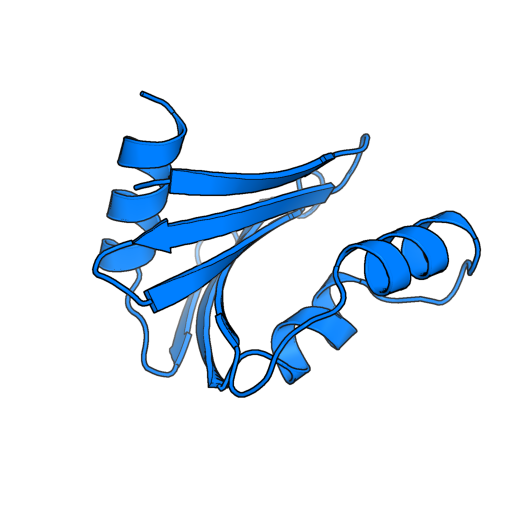2 -5.013 5.905 1.00 96.31 93 PHE A C 1
ATOM 771 O O . PHE A 1 93 ? -6.747 -5.688 5.039 1.00 96.31 93 PHE A O 1
ATOM 778 N N . LYS A 1 94 ? -5.040 -5.400 6.466 1.00 94.94 94 LYS A N 1
ATOM 779 C CA . LYS A 1 94 ? -4.330 -6.633 6.091 1.00 94.94 94 LYS A CA 1
ATOM 780 C C . LYS A 1 94 ? -5.138 -7.890 6.387 1.00 94.94 94 LYS A C 1
ATOM 782 O O . LYS A 1 94 ? -5.103 -8.836 5.603 1.00 94.94 94 LYS A O 1
ATOM 787 N N . THR A 1 95 ? -5.847 -7.923 7.510 1.00 93.50 95 THR A N 1
ATOM 788 C CA . THR A 1 95 ? -6.695 -9.066 7.868 1.00 93.50 95 THR A CA 1
ATOM 789 C C . THR A 1 95 ? -7.815 -9.240 6.851 1.00 93.50 95 THR A C 1
ATOM 791 O O . THR A 1 95 ? -8.098 -10.361 6.445 1.00 93.50 95 THR A O 1
ATOM 794 N N . ILE A 1 96 ? -8.422 -8.140 6.401 1.00 90.38 96 ILE A N 1
ATOM 795 C CA . ILE A 1 96 ? -9.476 -8.171 5.383 1.00 90.38 96 ILE A CA 1
ATOM 796 C C . ILE A 1 96 ? -8.896 -8.511 4.002 1.00 90.38 96 ILE A C 1
ATOM 798 O O . ILE A 1 96 ? -9.541 -9.221 3.244 1.00 90.38 96 ILE A O 1
ATOM 802 N N . LEU A 1 97 ? -7.689 -8.037 3.671 1.00 90.44 97 LEU A N 1
ATOM 803 C CA . LEU A 1 97 ? -7.036 -8.283 2.376 1.00 90.44 97 LEU A CA 1
ATOM 804 C C . LEU A 1 97 ? -6.649 -9.749 2.153 1.00 90.44 97 LEU A C 1
ATOM 806 O O . LEU A 1 97 ? -6.611 -10.197 1.011 1.00 90.44 97 LEU A O 1
ATOM 810 N N . ASN A 1 98 ? -6.347 -10.478 3.228 1.00 84.25 98 ASN A N 1
ATOM 811 C CA . ASN A 1 98 ? -5.957 -11.888 3.172 1.00 84.25 98 ASN A CA 1
ATOM 812 C C . ASN A 1 98 ? -7.132 -12.868 3.368 1.00 84.25 98 ASN A C 1
ATOM 814 O O . ASN A 1 98 ? -6.889 -14.070 3.476 1.00 84.25 98 ASN A O 1
ATOM 818 N N . ARG A 1 99 ? -8.373 -12.374 3.464 1.00 74.38 99 ARG A N 1
ATOM 819 C CA . ARG A 1 99 ? -9.597 -13.190 3.481 1.00 74.38 99 ARG A CA 1
ATOM 820 C C . ARG A 1 99 ? -10.138 -13.364 2.071 1.00 74.38 99 ARG A C 1
ATOM 822 O O . ARG A 1 99 ? -10.587 -14.492 1.781 1.00 74.38 99 ARG A O 1
#

Organism: NCBI:txid936138

Foldseek 3Di:
DAWPDWDDDPFKIWTWGADPNFTKIWMAGPVQRKIKIFGFPDDDPVVVLVVCVVPPPPRDSVVVVVVRGQFMWMDGDPDIDGRNDDPVVVVVVVVVVVD

Solvent-accessible surface area (backbone atoms only — not comparable to full-atom values): 5593 Å² total; per-residue (Å²): 120,46,80,76,45,77,50,75,64,95,46,42,38,39,36,36,30,38,47,94,95,36,63,34,42,36,42,33,37,67,80,77,52,29,39,34,37,24,32,53,80,57,94,74,63,61,66,62,52,50,50,40,46,74,75,37,93,85,51,54,56,68,61,61,51,57,74,49,28,68,33,22,22,41,39,42,90,93,46,75,48,65,43,88,33,46,69,66,58,46,52,52,51,52,57,61,73,75,105